Protein AF-A0A8S3JGS3-F1 (afdb_monomer_lite)

InterPro domains:
  IPR024084 Isopropylmalate dehydrogenase-like domain [PF00180] (40-132)

pLDDT: mean 80.13, std 22.15, range [30.81, 97.56]

Secondary structure (DSSP, 8-state):
----------------------------S----EETTEEEEEEE--STTHHHHHHHHHHHHHHTT-SEEEEEE---TTT--HHHHHHHHHHHHHHS-EEEPPPP-S-SSS-HHHHHHHHTT-----------TTS----

Organism: NCBI:txid392030

Radius of gyration: 23.72 Å; chains: 1; bounding box: 74×60×40 Å

Sequence (139 aa):
MQSILKTNTRHIFSSIVYVQRSLSTHLNTPWRTAYGGKYTVTLIHGDGVGPELMEHVKATIRCVRAPIDFEDIPLSSHVASDEMFERAVMAVKRNGVALKGNIASQNTTNSLNVLLRTRLNLFANVVRCKTNPVVPTRH

Structure (mmCIF, N/CA/C/O backbone):
data_AF-A0A8S3JGS3-F1
#
_entry.id   AF-A0A8S3JGS3-F1
#
loop_
_atom_site.group_PDB
_atom_site.id
_atom_site.type_symbol
_atom_site.label_atom_id
_atom_site.label_alt_id
_atom_site.label_comp_id
_atom_site.label_asym_id
_atom_site.label_entity_id
_atom_site.label_seq_id
_atom_site.pdbx_PDB_ins_code
_atom_site.Cartn_x
_atom_site.Cartn_y
_atom_site.Cartn_z
_atom_site.occupancy
_atom_site.B_iso_or_equiv
_atom_site.auth_seq_id
_atom_site.auth_comp_id
_atom_site.auth_asym_id
_atom_site.auth_atom_id
_atom_site.pdbx_PDB_model_num
ATOM 1 N N . MET A 1 1 ? -54.551 -45.797 14.684 1.00 39.59 1 MET A N 1
ATOM 2 C CA . MET A 1 1 ? -53.122 -45.712 15.056 1.00 39.59 1 MET A CA 1
ATOM 3 C C . MET A 1 1 ? -52.773 -44.240 15.192 1.00 39.59 1 MET A C 1
ATOM 5 O O . MET A 1 1 ? -53.033 -43.520 14.245 1.00 39.59 1 MET A O 1
ATOM 9 N N . GLN A 1 2 ? -52.357 -43.843 16.405 1.00 32.97 2 GLN A N 1
ATOM 10 C CA . GLN A 1 2 ? -51.493 -42.712 16.817 1.00 32.97 2 GLN A CA 1
ATOM 11 C C . GLN A 1 2 ? -51.345 -41.525 15.835 1.00 32.97 2 GLN A C 1
ATOM 13 O O . GLN A 1 2 ? -51.037 -41.724 14.675 1.00 32.97 2 GLN A O 1
ATOM 18 N N . SER A 1 3 ? -51.425 -40.249 16.197 1.00 32.91 3 SER A N 1
ATOM 19 C CA . SER A 1 3 ? -51.479 -39.558 17.483 1.00 32.91 3 SER A CA 1
ATOM 20 C C . SER A 1 3 ? -51.670 -38.066 17.187 1.00 32.91 3 SER A C 1
ATOM 22 O O . SER A 1 3 ? -51.166 -37.533 16.203 1.00 32.91 3 SER A O 1
ATOM 24 N N . ILE A 1 4 ? -52.394 -37.413 18.081 1.00 39.22 4 ILE A N 1
ATOM 25 C CA . ILE A 1 4 ? -52.677 -35.982 18.169 1.00 39.22 4 ILE A CA 1
ATOM 26 C C . ILE A 1 4 ? -51.351 -35.206 18.369 1.00 39.22 4 ILE A C 1
ATOM 28 O O . ILE A 1 4 ? -50.473 -35.715 19.062 1.00 39.22 4 ILE A O 1
ATOM 32 N N . LEU A 1 5 ? -51.236 -33.965 17.859 1.00 34.66 5 LEU A N 1
ATOM 33 C CA . LEU A 1 5 ? -50.969 -32.735 18.648 1.00 34.66 5 LEU A CA 1
ATOM 34 C C . LEU A 1 5 ? -50.223 -31.611 17.891 1.00 34.66 5 LEU A C 1
ATOM 36 O O . LEU A 1 5 ? -49.051 -31.717 17.557 1.00 34.66 5 LEU A O 1
ATOM 40 N N . LYS A 1 6 ? -50.918 -30.463 17.873 1.00 34.81 6 LYS A N 1
ATOM 41 C CA . LYS A 1 6 ? -50.443 -29.109 18.219 1.00 34.81 6 LYS A CA 1
ATOM 42 C C . LYS A 1 6 ? -49.622 -28.328 17.184 1.00 34.81 6 LYS A C 1
ATOM 44 O O . LYS A 1 6 ? -48.408 -28.442 17.071 1.00 34.81 6 LYS A O 1
ATOM 49 N N . THR A 1 7 ? -50.337 -27.378 16.578 1.00 41.97 7 THR A N 1
ATOM 50 C CA . THR A 1 7 ? -49.905 -26.000 16.291 1.00 41.97 7 THR A CA 1
ATOM 51 C C . THR A 1 7 ? -48.734 -25.526 17.158 1.00 41.97 7 THR A C 1
ATOM 53 O O . THR A 1 7 ? -48.848 -25.478 18.386 1.00 41.97 7 THR A O 1
ATOM 56 N N . ASN A 1 8 ? -47.640 -25.095 16.526 1.00 33.56 8 ASN A N 1
ATOM 57 C CA . ASN A 1 8 ? -46.613 -24.296 17.187 1.00 33.56 8 ASN A CA 1
ATOM 58 C C . ASN A 1 8 ? -46.031 -23.269 16.212 1.00 33.56 8 ASN A C 1
ATOM 60 O O . ASN A 1 8 ? -45.041 -23.505 15.522 1.00 33.56 8 ASN A O 1
ATOM 64 N N . THR A 1 9 ? -46.694 -22.119 16.165 1.00 43.09 9 THR A N 1
ATOM 65 C CA . THR A 1 9 ? -46.170 -20.864 15.640 1.00 43.09 9 THR A CA 1
ATOM 66 C C . THR A 1 9 ? -44.935 -20.491 16.455 1.00 43.09 9 THR A C 1
ATOM 68 O O . THR A 1 9 ? -45.046 -19.971 17.563 1.00 43.09 9 THR A O 1
ATOM 71 N N . ARG A 1 10 ? -43.739 -20.765 15.930 1.00 37.97 10 ARG A N 1
ATOM 72 C CA . ARG A 1 10 ? -42.497 -20.229 16.491 1.00 37.97 10 ARG A CA 1
ATOM 73 C C . ARG A 1 10 ? -41.981 -19.137 15.577 1.00 37.97 10 ARG A C 1
ATOM 75 O O . ARG A 1 10 ? -41.273 -19.389 14.609 1.00 37.97 10 ARG A O 1
ATOM 82 N N . HIS A 1 11 ? -42.357 -17.914 15.934 1.00 30.81 11 HIS A N 1
ATOM 83 C CA . HIS A 1 11 ? -41.556 -16.733 15.667 1.00 30.81 11 HIS A CA 1
ATOM 84 C C . HIS A 1 11 ? -40.118 -17.015 16.106 1.00 30.81 11 HIS A C 1
ATOM 86 O O . HIS A 1 11 ? -39.832 -17.081 17.299 1.00 30.81 11 HIS A O 1
ATOM 92 N N . ILE A 1 12 ? -39.212 -17.175 15.147 1.00 38.47 12 ILE A N 1
ATOM 93 C CA . ILE A 1 12 ? -37.781 -17.086 15.414 1.00 38.47 12 ILE A CA 1
ATOM 94 C C . ILE A 1 12 ? -37.391 -15.666 15.026 1.00 38.47 12 ILE A C 1
ATOM 96 O O . ILE A 1 12 ? -36.898 -15.399 13.935 1.00 38.47 12 ILE A O 1
ATOM 100 N N . PHE A 1 13 ? -37.677 -14.733 15.937 1.00 38.69 13 PHE A N 1
ATOM 101 C CA . PHE A 1 13 ? -36.913 -13.498 16.023 1.00 38.69 13 PHE A CA 1
ATOM 102 C C . PHE A 1 13 ? -35.473 -13.917 16.327 1.00 38.69 13 PHE A C 1
ATOM 104 O O . PHE A 1 13 ? -35.125 -14.170 17.479 1.00 38.69 13 PHE A O 1
ATOM 111 N N . SER A 1 14 ? -34.638 -14.064 15.297 1.00 35.59 14 SER A N 1
ATOM 112 C CA . SER A 1 14 ? -33.201 -14.126 15.517 1.00 35.59 14 SER A CA 1
ATOM 113 C C . SER A 1 14 ? -32.781 -12.733 15.953 1.00 35.59 14 SER A C 1
ATOM 115 O O . SER A 1 14 ? -32.721 -11.806 15.143 1.00 35.59 14 SER A O 1
ATOM 117 N N . SER A 1 15 ? -32.571 -12.585 17.254 1.00 36.72 15 SER A N 1
ATOM 118 C CA . SER A 1 15 ? -31.973 -11.424 17.883 1.00 36.72 15 SER A CA 1
ATOM 119 C C . SER A 1 15 ? -30.802 -10.946 17.028 1.00 36.72 15 SER A C 1
ATOM 121 O O . SER A 1 15 ? -29.778 -11.625 16.934 1.00 36.72 15 SER A O 1
ATOM 123 N N . ILE A 1 16 ? -30.951 -9.784 16.390 1.00 42.12 16 ILE A N 1
ATOM 124 C CA . ILE A 1 16 ? -29.802 -9.010 15.933 1.00 42.12 16 ILE A CA 1
ATOM 125 C C . ILE A 1 16 ? -29.095 -8.619 17.222 1.00 42.12 16 ILE A C 1
ATOM 127 O O . ILE A 1 16 ? -29.444 -7.644 17.886 1.00 42.12 16 ILE A O 1
ATOM 131 N N . VAL A 1 17 ? -28.144 -9.452 17.633 1.00 35.59 17 VAL A N 1
ATOM 132 C CA . VAL A 1 17 ? -27.178 -9.079 18.648 1.00 35.59 17 VAL A CA 1
ATOM 133 C C . VAL A 1 17 ? -26.334 -8.006 17.981 1.00 35.59 17 VAL A C 1
ATOM 135 O O . VAL A 1 17 ? -25.375 -8.296 17.267 1.00 35.59 17 VAL A O 1
ATOM 138 N N . TYR A 1 18 ? -26.723 -6.747 18.179 1.00 34.53 18 TYR A N 1
ATOM 139 C CA . TYR A 1 18 ? -25.785 -5.645 18.094 1.00 34.53 18 TYR A CA 1
ATOM 140 C C . TYR A 1 18 ? -24.693 -5.970 19.106 1.00 34.53 18 TYR A C 1
ATOM 142 O O . TYR A 1 18 ? -24.837 -5.730 20.304 1.00 34.53 18 TYR A O 1
ATOM 150 N N . VAL A 1 19 ? -23.606 -6.583 18.638 1.00 39.50 19 VAL A N 1
ATOM 151 C CA . VAL A 1 19 ? -22.366 -6.646 19.399 1.00 39.50 19 VAL A CA 1
ATOM 152 C C . VAL A 1 19 ? -21.864 -5.211 19.442 1.00 39.50 19 VAL A C 1
ATOM 154 O O . VAL A 1 19 ? -21.062 -4.775 18.618 1.00 39.50 19 VAL A O 1
ATOM 157 N N . GLN A 1 20 ? -22.388 -4.448 20.396 1.00 41.47 20 GLN A N 1
ATOM 158 C CA . GLN A 1 20 ? -21.826 -3.180 20.799 1.00 41.47 20 GLN A CA 1
ATOM 159 C C . GLN A 1 20 ? -20.512 -3.524 21.497 1.00 41.47 20 GLN A C 1
ATOM 161 O O . GLN A 1 20 ? -20.432 -3.639 22.718 1.00 41.47 20 GLN A O 1
ATOM 166 N N . ARG A 1 21 ? -19.460 -3.750 20.703 1.00 37.00 21 ARG A N 1
ATOM 167 C CA . ARG A 1 21 ? -18.085 -3.701 21.192 1.00 37.00 21 ARG A CA 1
ATOM 168 C C . ARG A 1 21 ? -17.805 -2.247 21.553 1.00 37.00 21 ARG A C 1
ATOM 170 O O . ARG A 1 21 ? -17.181 -1.504 20.807 1.00 37.00 21 ARG A O 1
ATOM 177 N N . SER A 1 22 ? -18.290 -1.860 22.726 1.00 47.28 22 SER A N 1
ATOM 178 C CA . SER A 1 22 ? -17.628 -0.879 23.567 1.00 47.28 22 SER A CA 1
ATOM 179 C C . SER A 1 22 ? -16.240 -1.442 23.881 1.00 47.28 22 SER A C 1
ATOM 181 O O . SER A 1 22 ? -16.035 -2.155 24.858 1.00 47.28 22 SER A O 1
ATOM 183 N N . LEU A 1 23 ? -15.296 -1.210 22.974 1.00 43.06 23 LEU A N 1
ATOM 184 C CA . LEU A 1 23 ? -13.873 -1.337 23.245 1.00 43.06 23 LEU A CA 1
ATOM 185 C C . LEU A 1 23 ? -13.345 0.082 23.440 1.00 43.06 23 LEU A C 1
ATOM 187 O O . LEU A 1 23 ? -12.575 0.596 22.635 1.00 43.06 23 LEU A O 1
ATOM 191 N N . SER A 1 24 ? -13.742 0.706 24.552 1.00 50.75 24 SER A N 1
ATOM 192 C CA . SER A 1 24 ? -12.852 1.652 25.228 1.00 50.75 24 SER A CA 1
ATOM 193 C C . SER A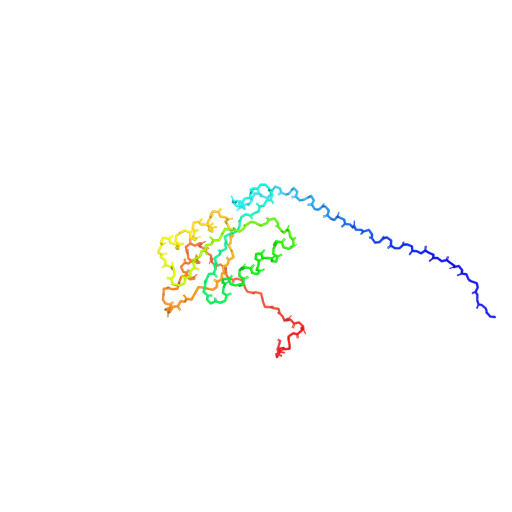 1 24 ? -11.694 0.845 25.807 1.00 50.75 24 SER A C 1
ATOM 195 O O . SER A 1 24 ? -11.619 0.569 27.000 1.00 50.75 24 SER A O 1
ATOM 197 N N . THR A 1 25 ? -10.801 0.395 24.933 1.00 44.94 25 THR A N 1
ATOM 198 C CA . THR A 1 25 ? -9.474 -0.045 25.333 1.00 44.94 25 THR A CA 1
ATOM 199 C C . THR A 1 25 ? -8.556 1.128 25.097 1.00 44.94 25 THR A C 1
ATOM 201 O O . THR A 1 25 ? -8.218 1.454 23.960 1.00 44.94 25 THR A O 1
ATOM 204 N N . HIS A 1 26 ? -8.174 1.760 26.196 1.00 50.12 26 HIS A N 1
ATOM 205 C CA . HIS A 1 26 ? -7.052 2.673 26.290 1.00 50.12 26 HIS A CA 1
ATOM 206 C C . HIS A 1 26 ? -5.764 1.897 25.939 1.00 50.12 26 HIS A C 1
ATOM 208 O O . HIS A 1 26 ? -4.995 1.503 26.812 1.00 50.12 26 HIS A O 1
ATOM 214 N N . LEU A 1 27 ? -5.566 1.578 24.656 1.00 45.62 27 LEU A N 1
ATOM 215 C CA . LEU A 1 27 ? -4.346 0.956 24.162 1.00 45.62 27 LEU A CA 1
ATOM 216 C C . LEU A 1 27 ? -3.352 2.075 23.906 1.00 45.62 27 LEU A C 1
ATOM 218 O O . LEU A 1 27 ? -3.432 2.791 22.912 1.00 45.62 27 LEU A O 1
ATOM 222 N N . ASN A 1 28 ? -2.408 2.202 24.827 1.00 51.94 28 ASN A N 1
ATOM 223 C CA . ASN A 1 28 ? -1.207 3.006 24.691 1.00 51.94 28 ASN A CA 1
ATOM 224 C C . ASN A 1 28 ? -0.315 2.431 23.565 1.00 51.94 28 ASN A C 1
ATOM 226 O O . ASN A 1 28 ? 0.708 1.804 23.819 1.00 51.94 28 ASN A O 1
ATOM 230 N N . THR A 1 29 ? -0.756 2.572 22.311 1.00 51.84 29 THR A N 1
ATOM 231 C CA . THR A 1 29 ? -0.012 2.246 21.085 1.00 51.84 29 THR A CA 1
ATOM 232 C C . THR A 1 29 ? -0.323 3.309 20.031 1.00 51.84 29 THR A C 1
ATOM 234 O O . THR A 1 29 ? -1.487 3.686 19.876 1.00 51.84 29 THR A O 1
ATOM 237 N N . PRO A 1 30 ? 0.694 3.841 19.330 1.00 55.28 30 PRO A N 1
ATOM 238 C CA . PRO A 1 30 ? 0.566 5.071 18.570 1.00 55.28 30 PRO A CA 1
ATOM 239 C C . PRO A 1 30 ? -0.055 4.770 17.206 1.00 55.28 30 PRO A C 1
ATOM 241 O O . PRO A 1 30 ? 0.637 4.685 16.193 1.00 55.28 30 PRO A O 1
ATOM 244 N N . TRP A 1 31 ? -1.375 4.630 17.163 1.00 56.16 31 TRP A N 1
ATOM 245 C CA . TRP A 1 31 ? -2.125 4.912 15.942 1.00 56.16 31 TRP A CA 1
ATOM 246 C C . TRP A 1 31 ? -2.100 6.435 15.781 1.00 56.16 31 TRP A C 1
ATOM 248 O O . TRP A 1 31 ? -2.921 7.150 16.348 1.00 56.16 31 TRP A O 1
ATOM 258 N N . ARG A 1 32 ? -1.031 6.930 15.147 1.00 64.25 32 ARG A N 1
ATOM 259 C CA . ARG A 1 32 ? -0.545 8.315 15.286 1.00 64.25 32 ARG A CA 1
ATOM 260 C C . ARG A 1 32 ? -1.510 9.383 14.756 1.00 64.25 32 ARG A C 1
ATOM 262 O O . ARG A 1 32 ? -1.414 10.526 15.189 1.00 64.25 32 ARG A O 1
ATOM 269 N N . THR A 1 33 ? -2.437 9.028 13.870 1.00 75.88 33 THR A N 1
ATOM 270 C CA . THR A 1 33 ? -3.441 9.942 13.303 1.00 75.88 33 THR A CA 1
ATOM 271 C C . THR A 1 33 ? -4.823 9.296 13.313 1.00 75.88 33 THR A C 1
ATOM 273 O O . THR A 1 33 ? -5.304 8.752 12.319 1.00 75.88 33 THR A O 1
ATOM 276 N N . ALA A 1 34 ? -5.471 9.351 14.474 1.00 81.25 34 ALA A N 1
ATOM 277 C CA . ALA A 1 34 ? -6.889 9.058 14.606 1.00 81.25 34 ALA A CA 1
ATOM 278 C C . ALA A 1 34 ? -7.627 10.327 15.043 1.00 81.25 34 ALA A C 1
ATOM 280 O O . ALA A 1 34 ? -7.335 10.882 16.102 1.00 81.25 34 ALA A O 1
ATOM 281 N N . TYR A 1 35 ? -8.581 10.784 14.237 1.00 80.06 35 TYR A N 1
ATOM 282 C CA . TYR A 1 35 ? -9.395 11.965 14.529 1.00 80.06 35 TYR A CA 1
ATOM 283 C C . TYR A 1 35 ? -10.868 11.630 14.326 1.00 80.06 35 TYR A C 1
ATOM 285 O O . TYR A 1 35 ? -11.234 10.953 13.369 1.00 80.06 35 TYR A O 1
ATOM 293 N N . GLY A 1 36 ? -11.730 12.073 15.246 1.00 84.06 36 GLY A N 1
ATOM 294 C CA . GLY A 1 36 ? -13.177 11.851 15.132 1.00 84.06 36 GLY A CA 1
ATOM 295 C C . GLY A 1 36 ? -13.581 10.373 15.039 1.00 84.06 36 GLY A C 1
ATOM 296 O O . GLY A 1 36 ? -14.568 10.049 14.387 1.00 84.06 36 GLY A O 1
ATOM 297 N N . GLY A 1 37 ? -12.795 9.469 15.638 1.00 85.25 37 GLY A N 1
ATOM 298 C CA . GLY A 1 37 ? -13.028 8.022 15.576 1.00 85.25 37 GLY A CA 1
ATOM 299 C C . GLY A 1 37 ? -12.627 7.359 14.255 1.00 85.25 37 GLY A C 1
ATOM 300 O O . GLY A 1 37 ? -12.894 6.173 14.088 1.00 85.25 37 GLY A O 1
ATOM 301 N N . LYS A 1 38 ? -11.986 8.088 13.335 1.00 89.69 38 LYS A N 1
ATOM 302 C CA . LYS A 1 38 ? -11.453 7.561 12.077 1.00 89.69 38 LYS A CA 1
ATOM 303 C C . LYS A 1 38 ? -9.934 7.524 12.077 1.00 89.69 38 LYS A C 1
ATOM 305 O O . LYS A 1 38 ? -9.295 8.422 12.618 1.00 89.69 38 LYS A O 1
ATOM 310 N N . TYR A 1 39 ? -9.370 6.517 11.423 1.00 93.12 39 TYR A N 1
ATOM 311 C CA . TYR A 1 39 ? -7.932 6.339 11.253 1.00 93.12 39 TYR A CA 1
ATOM 312 C C . TYR A 1 39 ? -7.489 6.822 9.875 1.00 93.12 39 TYR A C 1
ATOM 314 O O . TYR A 1 39 ? -8.098 6.455 8.870 1.00 93.12 39 TYR A O 1
ATOM 322 N N . THR A 1 40 ? -6.409 7.598 9.813 1.00 94.62 40 THR A N 1
ATOM 323 C CA . THR A 1 40 ? -5.787 7.960 8.537 1.00 94.62 40 THR A CA 1
ATOM 324 C C . THR A 1 40 ? -4.774 6.895 8.120 1.00 94.62 40 THR A C 1
ATOM 326 O O . THR A 1 40 ? -3.895 6.527 8.897 1.00 94.62 40 THR A O 1
ATOM 329 N N . VAL A 1 41 ? -4.877 6.402 6.886 1.00 95.88 41 VAL A N 1
ATOM 330 C CA . VAL A 1 41 ? -3.970 5.397 6.310 1.00 95.88 41 VAL A CA 1
ATOM 331 C C . VAL A 1 41 ? -3.327 5.963 5.049 1.00 95.88 41 VAL A C 1
ATOM 333 O O . VAL A 1 41 ? -4.024 6.445 4.160 1.00 95.88 41 VAL A O 1
ATOM 336 N N . THR A 1 42 ? -2.001 5.876 4.931 1.00 96.81 42 THR A N 1
ATOM 337 C CA . THR A 1 42 ? -1.312 6.293 3.699 1.00 96.81 42 THR A CA 1
ATOM 338 C C . THR A 1 42 ? -1.574 5.287 2.576 1.00 96.81 42 THR A C 1
ATOM 340 O O . THR A 1 42 ? -1.368 4.089 2.766 1.00 96.81 42 THR A O 1
ATOM 343 N N . LEU A 1 43 ? -1.987 5.761 1.401 1.00 97.31 43 LEU A N 1
ATOM 344 C CA . LEU A 1 43 ? -2.278 4.945 0.224 1.00 97.31 43 LEU A CA 1
ATOM 345 C C . LEU A 1 43 ? -1.291 5.269 -0.905 1.00 97.31 43 LEU A C 1
ATOM 347 O O . LEU A 1 43 ? -1.390 6.302 -1.561 1.00 97.31 43 LEU A O 1
ATOM 351 N N . ILE A 1 44 ? -0.319 4.388 -1.128 1.00 96.38 44 ILE A N 1
ATOM 352 C CA . ILE A 1 44 ? 0.684 4.522 -2.192 1.00 96.38 44 ILE A CA 1
ATOM 353 C C . ILE A 1 44 ? 0.197 3.759 -3.429 1.00 96.38 44 ILE A C 1
ATOM 355 O O . ILE A 1 44 ? 0.019 2.545 -3.363 1.00 96.38 44 ILE A O 1
ATOM 359 N N . HIS A 1 45 ? 0.014 4.444 -4.558 1.00 94.12 45 HIS A N 1
ATOM 360 C CA . HIS A 1 45 ? -0.610 3.853 -5.752 1.00 94.12 45 HIS A CA 1
ATOM 361 C C . HIS A 1 45 ? 0.277 2.817 -6.453 1.00 94.12 45 HIS A C 1
ATOM 363 O O . HIS A 1 45 ? -0.189 1.722 -6.766 1.00 94.12 45 HIS A O 1
ATOM 369 N N . GLY A 1 46 ? 1.561 3.128 -6.644 1.00 92.81 46 GLY A N 1
ATOM 370 C CA . GLY A 1 46 ? 2.477 2.283 -7.403 1.00 92.81 46 GLY A CA 1
ATOM 371 C C . GLY A 1 46 ? 2.263 2.367 -8.918 1.00 92.81 46 GLY A C 1
ATOM 372 O O . GLY A 1 46 ? 1.748 3.352 -9.440 1.00 92.81 46 GLY A O 1
ATOM 373 N N . ASP A 1 47 ? 2.697 1.320 -9.610 1.00 92.88 47 ASP A N 1
ATOM 374 C CA . ASP A 1 47 ? 2.724 1.157 -11.062 1.00 92.88 47 ASP A CA 1
ATOM 375 C C . ASP A 1 47 ? 1.828 -0.009 -11.519 1.00 92.88 47 ASP A C 1
ATOM 377 O O . ASP A 1 47 ? 1.358 -0.829 -10.720 1.00 92.88 47 ASP A O 1
ATOM 381 N N . GLY A 1 48 ? 1.641 -0.122 -12.837 1.00 92.25 48 GLY A N 1
ATOM 382 C CA . GLY A 1 48 ? 0.819 -1.165 -13.451 1.00 92.25 48 GLY A CA 1
ATOM 383 C C . GLY A 1 48 ? -0.643 -1.024 -13.037 1.00 92.25 48 GLY A C 1
ATOM 384 O O . GLY A 1 48 ? -1.163 0.080 -13.042 1.00 92.25 48 GLY A O 1
ATOM 385 N N . VAL A 1 49 ? -1.269 -2.131 -12.622 1.00 94.69 49 VAL A N 1
ATOM 386 C CA . VAL A 1 49 ? -2.666 -2.179 -12.132 1.00 94.69 49 VAL A CA 1
ATOM 387 C C . VAL A 1 49 ? -2.858 -1.611 -10.713 1.00 94.69 49 VAL A C 1
ATOM 389 O O . VAL A 1 49 ? -3.915 -1.771 -10.097 1.00 94.69 49 VAL A O 1
ATOM 392 N N . GLY A 1 50 ? -1.796 -1.051 -10.123 1.00 93.38 50 GLY A N 1
ATOM 393 C CA . GLY A 1 50 ? -1.788 -0.533 -8.756 1.00 93.38 50 GLY A CA 1
ATOM 394 C C . GLY A 1 50 ? -2.865 0.529 -8.510 1.00 93.38 50 GLY A C 1
ATOM 395 O O . GLY A 1 50 ? -3.693 0.320 -7.618 1.00 93.38 50 GLY A O 1
ATOM 396 N N . PRO A 1 51 ? -2.903 1.632 -9.283 1.00 94.69 51 PRO A N 1
ATOM 397 C CA . PRO A 1 51 ? -3.887 2.698 -9.104 1.00 94.69 51 PRO A CA 1
ATOM 398 C C . PRO A 1 51 ? -5.345 2.216 -9.153 1.00 94.69 51 PRO A C 1
ATOM 400 O O . PRO A 1 51 ? -6.151 2.602 -8.305 1.00 94.69 51 PRO A O 1
ATOM 403 N N . GLU A 1 52 ? -5.680 1.326 -10.086 1.00 96.25 52 GLU A N 1
ATOM 404 C CA . GLU A 1 52 ? -7.029 0.786 -10.273 1.00 96.25 52 GLU A CA 1
ATOM 405 C C . GLU A 1 52 ? -7.458 -0.073 -9.077 1.00 96.25 52 GLU A C 1
ATOM 407 O O . GLU A 1 52 ? -8.564 0.082 -8.550 1.00 96.25 52 GLU A O 1
ATOM 412 N N . LEU A 1 53 ? -6.560 -0.940 -8.593 1.00 96.44 53 LEU A N 1
ATOM 413 C CA . LEU A 1 53 ? -6.812 -1.760 -7.408 1.00 96.44 53 LEU A CA 1
ATOM 414 C C . LEU A 1 53 ? -6.975 -0.904 -6.148 1.00 96.44 53 LEU A C 1
ATOM 416 O O . LEU A 1 53 ? -7.846 -1.190 -5.325 1.00 96.44 53 LEU A O 1
ATOM 420 N N . MET A 1 54 ? -6.173 0.151 -5.992 1.00 96.00 54 MET A N 1
ATOM 421 C CA . MET A 1 54 ? -6.280 1.059 -4.846 1.00 96.00 54 MET A CA 1
ATOM 422 C C . MET A 1 54 ? -7.616 1.812 -4.839 1.00 96.00 54 MET A C 1
ATOM 424 O O . MET A 1 54 ? -8.222 1.971 -3.777 1.00 96.00 54 MET A O 1
ATOM 428 N N . GLU A 1 55 ? -8.133 2.199 -6.007 1.00 96.31 55 GLU A N 1
ATOM 429 C CA . GLU A 1 55 ? -9.466 2.797 -6.114 1.00 96.31 55 GLU A CA 1
ATOM 430 C C . GLU A 1 55 ? -10.571 1.803 -5.721 1.00 96.31 55 GLU A C 1
ATOM 432 O O . GLU A 1 55 ? -11.490 2.143 -4.975 1.00 96.31 55 GLU A O 1
ATOM 437 N N . HIS A 1 56 ? -10.453 0.537 -6.129 1.00 97.38 56 HIS A N 1
ATOM 438 C CA . HIS A 1 56 ? -11.400 -0.508 -5.722 1.00 97.38 56 HIS A CA 1
ATOM 439 C C . HIS A 1 56 ? -11.353 -0.793 -4.216 1.00 97.38 56 HIS A C 1
ATOM 441 O O . HIS A 1 56 ? -12.397 -1.022 -3.593 1.00 97.38 56 HIS A O 1
ATOM 447 N N . VAL A 1 57 ? -10.168 -0.733 -3.601 1.00 96.94 57 VAL A N 1
ATOM 448 C CA . VAL A 1 57 ? -10.031 -0.827 -2.142 1.00 96.94 57 VAL A CA 1
ATOM 449 C C . VAL A 1 57 ? -10.741 0.345 -1.467 1.00 96.94 57 VAL A C 1
ATOM 451 O O . VAL A 1 57 ? -11.542 0.113 -0.560 1.00 96.94 57 VAL A O 1
ATOM 454 N N . LYS A 1 58 ? -10.535 1.584 -1.935 1.00 96.25 58 LYS A N 1
ATOM 455 C CA . LYS A 1 58 ? -11.250 2.766 -1.421 1.00 96.25 58 LYS A CA 1
ATOM 456 C C . LYS A 1 58 ? -12.766 2.592 -1.528 1.00 96.25 58 LYS A C 1
ATOM 458 O O . LYS A 1 58 ? -13.475 2.798 -0.541 1.00 96.25 58 LYS A O 1
ATOM 463 N N . ALA A 1 59 ? -13.267 2.152 -2.681 1.00 97.12 59 ALA A N 1
ATOM 464 C CA . ALA A 1 59 ? -14.692 1.904 -2.896 1.00 97.12 59 ALA A CA 1
ATOM 465 C C . ALA A 1 59 ? -15.252 0.830 -1.945 1.00 97.12 59 ALA A C 1
ATOM 467 O O . ALA A 1 59 ? -16.296 1.033 -1.321 1.00 97.12 59 ALA A O 1
ATOM 468 N N . THR A 1 60 ? -14.531 -0.279 -1.768 1.00 97.56 60 THR A N 1
ATOM 469 C CA . THR A 1 60 ? -14.937 -1.382 -0.882 1.00 97.56 60 THR A CA 1
ATOM 470 C C . THR A 1 60 ? -14.979 -0.935 0.577 1.00 97.56 60 THR A C 1
ATOM 472 O O . THR A 1 60 ? -15.969 -1.169 1.267 1.00 97.56 60 THR A O 1
ATOM 475 N N . ILE A 1 61 ? -13.941 -0.231 1.037 1.00 96.38 61 ILE A N 1
ATOM 476 C CA . ILE A 1 61 ? -13.837 0.286 2.407 1.00 96.38 61 ILE A CA 1
ATOM 477 C C . ILE A 1 61 ? -14.946 1.302 2.712 1.00 96.38 61 ILE A C 1
ATOM 479 O O . ILE A 1 61 ? -15.553 1.257 3.786 1.00 96.38 61 ILE A O 1
ATOM 483 N N . ARG A 1 62 ? -15.281 2.161 1.742 1.00 94.81 62 ARG A N 1
ATOM 484 C CA . ARG A 1 62 ? -16.431 3.073 1.833 1.00 94.81 62 ARG A CA 1
ATOM 485 C C . ARG A 1 62 ? -17.757 2.318 1.916 1.00 94.81 62 ARG A C 1
ATOM 487 O O . ARG A 1 62 ? -18.610 2.694 2.719 1.00 94.81 62 ARG A O 1
ATOM 494 N N . CYS A 1 63 ? -17.927 1.257 1.127 1.00 97.25 63 CYS A N 1
ATOM 495 C CA . CYS A 1 63 ? -19.138 0.435 1.126 1.00 97.25 63 CYS A CA 1
ATOM 496 C C . CYS A 1 63 ? -19.383 -0.226 2.493 1.00 97.25 63 CYS A C 1
ATOM 498 O O . CYS A 1 63 ? -20.492 -0.160 3.019 1.00 97.25 63 CYS A O 1
ATOM 500 N N . VAL A 1 64 ? -18.334 -0.771 3.120 1.00 96.81 64 VAL A N 1
ATOM 501 C CA . VAL A 1 64 ? -18.426 -1.386 4.459 1.00 96.81 64 VAL A CA 1
ATOM 502 C C . VAL A 1 64 ? -18.451 -0.370 5.607 1.00 96.81 64 VAL A C 1
ATOM 504 O O . VAL A 1 64 ? -18.564 -0.768 6.764 1.00 96.81 64 VAL A O 1
ATOM 507 N N . ARG A 1 65 ? -18.359 0.936 5.307 1.00 94.00 65 ARG A N 1
ATOM 508 C CA . ARG A 1 65 ? -18.342 2.039 6.284 1.00 94.00 65 ARG A CA 1
ATOM 509 C C . ARG A 1 65 ? -17.264 1.871 7.360 1.00 94.00 65 ARG A C 1
ATOM 511 O O . ARG A 1 65 ? -17.494 2.199 8.525 1.00 94.00 65 ARG A O 1
ATOM 518 N N . ALA A 1 66 ? -16.090 1.356 6.987 1.00 94.06 66 ALA A N 1
ATOM 519 C CA . ALA A 1 66 ? -14.991 1.271 7.941 1.00 94.06 66 ALA A CA 1
ATOM 520 C C . ALA A 1 66 ? -14.517 2.690 8.320 1.00 94.06 66 ALA A C 1
ATOM 522 O O . ALA A 1 66 ? -14.524 3.580 7.465 1.00 94.06 66 ALA A O 1
ATOM 523 N N . PRO A 1 67 ? -14.080 2.919 9.570 1.00 94.31 67 PRO A N 1
ATOM 524 C CA . PRO A 1 67 ? -13.616 4.222 10.040 1.00 94.31 67 PRO A CA 1
ATOM 525 C C . PRO A 1 67 ? -12.187 4.516 9.547 1.00 94.31 67 PRO A C 1
ATOM 527 O O . PRO A 1 67 ? -11.259 4.651 10.341 1.00 94.31 67 PRO A O 1
ATOM 530 N N . ILE A 1 68 ? -11.994 4.554 8.229 1.00 94.19 68 ILE A N 1
ATOM 531 C CA . ILE A 1 68 ? -10.696 4.732 7.575 1.00 94.19 68 ILE A CA 1
ATOM 532 C C . ILE A 1 68 ? -10.808 5.868 6.561 1.00 94.19 68 ILE A C 1
ATOM 534 O O . ILE A 1 68 ? -11.650 5.815 5.666 1.00 94.19 68 ILE A O 1
ATOM 538 N N . ASP A 1 69 ? -9.923 6.853 6.683 1.00 94.25 69 ASP A N 1
ATOM 539 C CA . ASP A 1 69 ? -9.695 7.874 5.665 1.00 94.25 69 ASP A CA 1
ATOM 540 C C . ASP A 1 69 ? -8.318 7.631 5.023 1.00 94.25 69 ASP A C 1
ATOM 542 O O . ASP A 1 69 ? -7.338 7.329 5.707 1.00 94.25 69 ASP A O 1
ATOM 546 N N . PHE A 1 70 ? -8.235 7.742 3.699 1.00 95.88 70 PHE A N 1
ATOM 547 C CA . PHE A 1 70 ? -6.998 7.494 2.962 1.00 95.88 70 PHE A CA 1
ATOM 548 C C . PHE A 1 70 ? -6.275 8.800 2.627 1.00 95.88 70 PHE A C 1
ATOM 550 O O . PHE A 1 70 ? -6.891 9.765 2.183 1.00 95.88 70 PHE A O 1
ATOM 557 N N . GLU A 1 71 ? -4.958 8.814 2.823 1.00 95.88 71 GLU A N 1
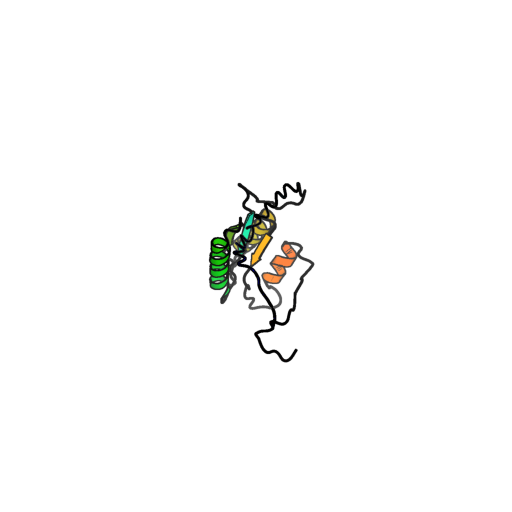ATOM 558 C CA . GLU A 1 71 ? -4.058 9.849 2.315 1.00 95.88 71 GLU A CA 1
ATOM 559 C C . GLU A 1 71 ? -3.369 9.328 1.052 1.00 95.88 71 GLU A C 1
ATOM 561 O O . GLU A 1 71 ? -2.434 8.527 1.125 1.00 95.88 71 GLU A O 1
ATOM 566 N N . ASP A 1 72 ? -3.844 9.778 -0.104 1.00 95.88 72 ASP A N 1
ATOM 567 C CA . ASP A 1 72 ? -3.328 9.380 -1.409 1.00 95.88 72 ASP A CA 1
ATOM 568 C C . ASP A 1 72 ? -1.917 9.942 -1.674 1.00 95.88 72 ASP A C 1
ATOM 570 O O . ASP A 1 72 ? -1.676 11.151 -1.634 1.00 95.88 72 ASP A O 1
ATOM 574 N N . ILE A 1 73 ? -0.983 9.048 -2.004 1.00 95.19 73 ILE A N 1
ATOM 575 C CA . ILE A 1 73 ? 0.376 9.365 -2.448 1.00 95.19 73 ILE A CA 1
ATOM 576 C C . ILE A 1 73 ? 0.577 8.773 -3.857 1.00 95.19 73 ILE A C 1
ATOM 578 O O . ILE A 1 73 ? 0.626 7.542 -4.006 1.00 95.19 73 ILE A O 1
ATOM 582 N N . PRO A 1 74 ? 0.696 9.608 -4.908 1.00 92.19 74 PRO A N 1
ATOM 583 C CA . PRO A 1 74 ? 0.867 9.164 -6.292 1.00 92.19 74 PRO A CA 1
ATOM 584 C C . PRO A 1 74 ? 2.336 8.817 -6.586 1.00 92.19 74 PRO A C 1
ATOM 586 O O . PRO A 1 74 ? 2.952 9.351 -7.504 1.00 92.19 74 PRO A O 1
ATOM 589 N N . LEU A 1 75 ? 2.926 7.945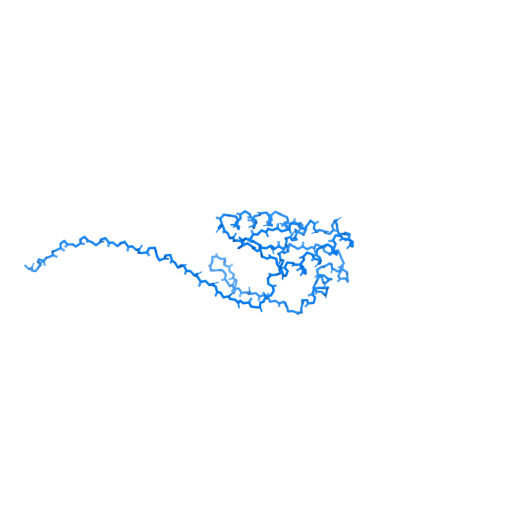 -5.767 1.00 90.69 75 LEU A N 1
ATOM 590 C CA . LEU A 1 75 ? 4.287 7.463 -5.979 1.00 90.69 75 LEU A CA 1
ATOM 591 C C . LEU A 1 75 ? 4.257 6.275 -6.947 1.00 90.69 75 LEU A C 1
ATOM 593 O O . LEU A 1 75 ? 3.663 5.238 -6.645 1.00 90.69 75 LEU A O 1
ATOM 597 N N . SER A 1 76 ? 4.929 6.442 -8.080 1.00 90.06 76 SER A N 1
ATOM 598 C CA . SER A 1 76 ? 5.120 5.451 -9.141 1.00 90.06 76 SER A CA 1
ATOM 599 C C . SER A 1 76 ? 6.546 5.568 -9.685 1.00 90.06 76 SER A C 1
ATOM 601 O O . SER A 1 76 ? 7.212 6.580 -9.462 1.00 90.06 76 SER A O 1
ATOM 603 N N . SER A 1 77 ? 7.035 4.560 -10.400 1.00 86.44 77 SER A N 1
ATOM 604 C CA . SER A 1 77 ? 8.382 4.548 -10.985 1.00 86.44 77 SER A CA 1
ATOM 605 C C . SER A 1 77 ? 8.649 5.724 -11.933 1.00 86.44 77 SER A C 1
ATOM 607 O O . SER A 1 77 ? 9.774 6.211 -12.004 1.00 86.44 77 SER A O 1
ATOM 609 N N . HIS A 1 78 ? 7.611 6.221 -12.612 1.00 80.56 78 HIS A N 1
ATOM 610 C CA . HIS A 1 78 ? 7.693 7.349 -13.544 1.00 80.56 78 HIS A CA 1
ATOM 611 C C . HIS A 1 78 ? 7.671 8.723 -12.859 1.00 80.56 78 HIS A C 1
ATOM 613 O O . HIS A 1 78 ? 8.138 9.700 -13.435 1.00 80.5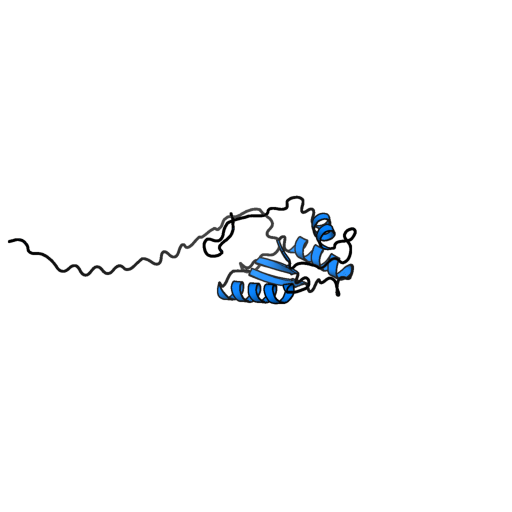6 78 HIS A O 1
ATOM 619 N N . VAL A 1 79 ? 7.110 8.804 -11.649 1.00 79.00 79 VAL A N 1
ATOM 620 C CA . VAL A 1 79 ? 6.886 10.057 -10.898 1.00 79.00 79 VAL A CA 1
ATOM 621 C C . VAL A 1 79 ? 7.773 10.118 -9.642 1.00 79.00 79 VAL A C 1
ATOM 623 O O . VAL A 1 79 ? 7.707 11.059 -8.853 1.00 79.00 79 VAL A O 1
ATOM 626 N N . ALA A 1 80 ? 8.622 9.111 -9.433 1.00 76.44 80 ALA A N 1
ATOM 627 C CA . ALA A 1 80 ? 9.497 9.014 -8.278 1.00 76.44 80 ALA A CA 1
ATOM 628 C C . ALA A 1 80 ? 10.630 10.048 -8.347 1.00 76.44 80 ALA A C 1
ATOM 630 O O . ALA A 1 80 ? 11.697 9.791 -8.901 1.00 76.44 80 ALA A O 1
ATOM 631 N N . SER A 1 81 ? 10.397 11.212 -7.743 1.00 86.75 81 SER A N 1
ATOM 632 C CA . SER A 1 81 ? 11.452 12.110 -7.280 1.00 86.75 81 SER A CA 1
ATOM 633 C C . SER A 1 81 ? 11.835 11.784 -5.834 1.00 86.75 81 SER A C 1
ATOM 635 O O . 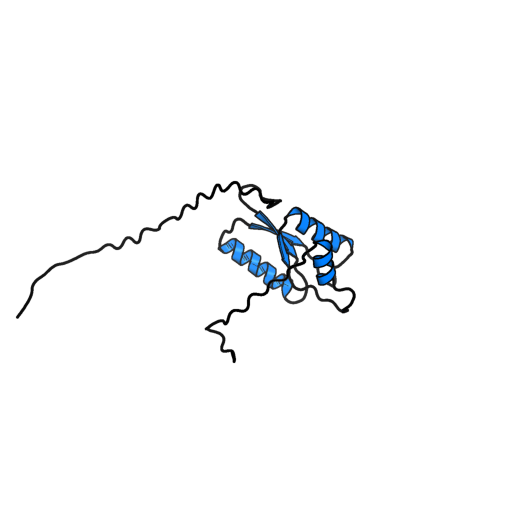SER A 1 81 ? 11.034 11.215 -5.083 1.00 86.75 81 SER A O 1
ATOM 637 N N . ASP A 1 82 ? 13.034 12.194 -5.415 1.00 87.44 82 ASP A N 1
ATOM 638 C CA . ASP A 1 82 ? 13.474 12.063 -4.019 1.00 87.44 82 ASP A CA 1
ATOM 639 C C . ASP A 1 82 ? 12.514 12.774 -3.053 1.00 87.44 82 ASP A C 1
ATOM 641 O O . ASP A 1 82 ? 12.202 12.256 -1.982 1.00 87.44 82 ASP A O 1
ATOM 645 N N . GLU A 1 83 ? 11.961 13.919 -3.459 1.00 90.88 83 GLU A N 1
ATOM 646 C CA . GLU A 1 83 ? 10.959 14.652 -2.681 1.00 90.88 83 GLU A CA 1
ATOM 647 C C . GLU A 1 83 ? 9.654 13.857 -2.527 1.00 90.88 83 GLU A C 1
ATOM 649 O O . GLU A 1 83 ? 9.112 13.755 -1.425 1.00 90.88 83 GLU A O 1
ATOM 654 N N . MET A 1 84 ? 9.155 13.246 -3.608 1.00 91.31 84 MET A N 1
ATOM 655 C CA . MET A 1 84 ? 7.941 12.426 -3.557 1.00 91.31 84 MET A CA 1
ATOM 656 C C . MET A 1 84 ? 8.151 11.180 -2.691 1.00 91.31 84 MET A C 1
ATOM 658 O O . MET A 1 84 ? 7.260 10.766 -1.943 1.00 91.31 84 MET A O 1
ATOM 662 N N . PHE A 1 85 ? 9.343 10.593 -2.766 1.00 92.25 85 PHE A N 1
ATOM 663 C CA . PHE A 1 85 ? 9.728 9.470 -1.931 1.00 92.25 85 PHE A CA 1
ATOM 664 C C . PHE A 1 85 ? 9.786 9.855 -0.446 1.00 92.25 85 PHE A C 1
ATOM 666 O O . PHE A 1 85 ? 9.185 9.173 0.388 1.00 92.25 85 PHE A O 1
ATOM 673 N N . GLU A 1 86 ? 10.441 10.964 -0.100 1.00 94.00 86 GLU A N 1
ATOM 674 C CA . GLU A 1 86 ? 10.493 11.452 1.282 1.00 94.00 86 GLU A CA 1
ATOM 675 C C . GLU A 1 86 ? 9.104 11.848 1.791 1.00 94.00 86 GLU A C 1
ATOM 677 O O . GLU A 1 86 ? 8.749 11.525 2.926 1.00 94.00 86 GLU A O 1
ATOM 682 N N . ARG A 1 87 ? 8.251 12.435 0.941 1.00 94.56 87 ARG A N 1
ATOM 683 C CA . ARG A 1 87 ? 6.837 12.672 1.263 1.00 94.56 87 ARG A CA 1
ATOM 684 C C . ARG A 1 87 ? 6.117 11.371 1.616 1.00 94.56 87 ARG A C 1
ATOM 686 O O . ARG A 1 87 ? 5.396 11.337 2.614 1.00 94.56 87 ARG A O 1
ATOM 693 N N . ALA A 1 88 ? 6.327 10.299 0.851 1.00 95.00 88 ALA A N 1
ATOM 694 C CA . ALA A 1 88 ? 5.751 8.992 1.155 1.00 95.00 88 ALA A CA 1
ATOM 695 C C . ALA A 1 88 ? 6.256 8.461 2.507 1.00 95.00 88 ALA A C 1
ATOM 697 O O . ALA A 1 88 ? 5.453 8.075 3.355 1.00 95.00 88 ALA A O 1
ATOM 698 N N . VAL A 1 89 ? 7.570 8.493 2.752 1.00 95.50 89 VAL A N 1
ATOM 699 C CA . VAL A 1 89 ? 8.172 8.044 4.020 1.00 95.50 89 VAL A CA 1
ATOM 700 C C . VAL A 1 89 ? 7.631 8.841 5.209 1.00 95.50 89 VAL A C 1
ATOM 702 O O . VAL A 1 89 ? 7.273 8.249 6.230 1.00 95.50 89 VAL A O 1
ATOM 705 N N . MET A 1 90 ? 7.534 10.166 5.088 1.00 94.94 90 MET A N 1
ATOM 706 C CA . MET A 1 90 ? 6.976 11.035 6.124 1.00 94.94 90 MET A CA 1
ATOM 707 C C . MET A 1 90 ? 5.499 10.740 6.382 1.00 94.94 90 MET A C 1
ATOM 709 O O . MET A 1 90 ? 5.109 10.632 7.544 1.00 94.94 90 MET A O 1
ATOM 713 N N . ALA A 1 91 ? 4.694 10.542 5.335 1.00 94.81 91 ALA A N 1
ATOM 714 C CA . ALA A 1 91 ? 3.286 10.175 5.466 1.00 94.81 91 ALA A CA 1
ATOM 715 C C .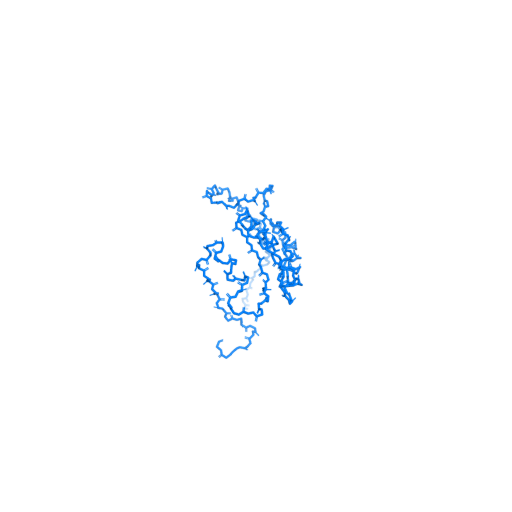 ALA A 1 91 ? 3.119 8.850 6.227 1.00 94.81 91 ALA A C 1
ATOM 717 O O . ALA A 1 91 ? 2.367 8.787 7.201 1.00 94.81 91 ALA A O 1
ATOM 718 N N . VAL A 1 92 ? 3.898 7.817 5.876 1.00 95.06 92 VAL A N 1
ATOM 719 C CA . VAL A 1 92 ? 3.850 6.527 6.585 1.00 95.06 92 VAL A CA 1
ATOM 720 C C . VAL A 1 92 ? 4.325 6.662 8.032 1.00 95.06 92 VAL A C 1
ATOM 722 O O . VAL A 1 92 ? 3.706 6.096 8.930 1.00 95.06 92 VAL A O 1
ATOM 725 N N . LYS A 1 93 ? 5.383 7.437 8.302 1.00 93.62 93 LYS A N 1
ATOM 726 C CA . LYS A 1 93 ? 5.838 7.696 9.680 1.00 93.62 93 LYS A CA 1
ATOM 727 C C . LYS A 1 93 ? 4.792 8.448 10.497 1.00 93.62 93 LYS A C 1
ATOM 729 O O . LYS A 1 93 ? 4.630 8.141 11.676 1.00 93.62 93 LYS A O 1
ATOM 734 N N . ARG A 1 94 ? 4.088 9.398 9.876 1.00 93.12 94 ARG A N 1
ATOM 735 C CA . ARG A 1 94 ? 3.028 10.201 10.491 1.00 93.12 94 ARG A CA 1
ATOM 736 C C . ARG A 1 94 ? 1.792 9.374 10.802 1.00 93.12 94 ARG A C 1
ATOM 738 O O . ARG A 1 94 ? 1.269 9.524 11.894 1.00 93.12 94 ARG A O 1
ATOM 745 N N . ASN A 1 95 ? 1.351 8.508 9.892 1.00 93.25 95 ASN A N 1
ATOM 746 C CA . ASN A 1 95 ? 0.134 7.713 10.078 1.00 93.25 95 ASN A CA 1
ATOM 747 C C . ASN A 1 95 ? 0.383 6.387 10.809 1.00 93.25 95 ASN A C 1
ATOM 749 O O . ASN A 1 95 ? -0.502 5.843 11.464 1.00 93.25 95 ASN A O 1
ATOM 753 N N . GLY A 1 96 ? 1.604 5.861 10.727 1.00 92.56 96 GLY A N 1
ATOM 754 C CA . GLY A 1 96 ? 2.012 4.583 11.314 1.00 92.56 96 GLY A CA 1
ATOM 755 C C . GLY A 1 96 ? 1.599 3.352 10.502 1.00 92.56 96 GLY A C 1
ATOM 756 O O . GLY A 1 96 ? 2.088 2.261 10.778 1.00 92.56 96 GLY A O 1
ATOM 757 N N . VAL A 1 97 ? 0.744 3.511 9.489 1.00 94.12 97 VAL A N 1
ATOM 758 C CA . VAL A 1 97 ? 0.244 2.430 8.634 1.00 94.12 97 VAL A CA 1
ATOM 759 C C . VAL A 1 97 ? 0.114 2.904 7.189 1.00 94.12 97 VAL A C 1
ATOM 761 O O . VAL A 1 97 ? -0.234 4.057 6.923 1.00 94.12 97 VAL A O 1
ATOM 764 N N . ALA A 1 98 ? 0.393 2.000 6.251 1.00 95.50 98 ALA A N 1
ATOM 765 C CA . ALA A 1 98 ? 0.272 2.268 4.829 1.00 95.50 98 ALA A CA 1
ATOM 766 C C . ALA A 1 98 ? -0.206 1.039 4.055 1.00 95.50 98 ALA A C 1
ATOM 768 O O . ALA A 1 98 ? 0.158 -0.093 4.378 1.00 95.50 98 ALA A O 1
ATOM 769 N N . LEU A 1 99 ? -0.965 1.288 2.993 1.00 96.38 99 LEU A N 1
ATOM 770 C CA . LEU A 1 99 ? -1.270 0.333 1.939 1.00 96.38 99 LEU A CA 1
ATOM 771 C C . LEU A 1 99 ? -0.548 0.787 0.669 1.00 96.38 99 LEU A C 1
ATOM 773 O O . LEU A 1 99 ? -0.606 1.961 0.312 1.00 96.38 99 LEU A O 1
ATOM 777 N N . LYS A 1 100 ? 0.168 -0.125 0.004 1.00 95.25 100 LYS A N 1
ATOM 778 C CA . LYS A 1 100 ? 0.998 0.220 -1.154 1.00 95.25 100 LYS A CA 1
ATOM 779 C C . LYS A 1 100 ? 0.820 -0.738 -2.329 1.00 95.25 100 LYS A C 1
ATOM 781 O O . LYS A 1 100 ? 0.924 -1.952 -2.156 1.00 95.25 100 LYS A O 1
ATOM 786 N N . GLY A 1 101 ? 0.636 -0.189 -3.526 1.00 94.50 101 GLY A N 1
ATOM 787 C CA . GLY A 1 101 ? 0.743 -0.914 -4.790 1.00 94.50 101 GLY A CA 1
ATOM 788 C C . GLY A 1 101 ? 2.194 -1.240 -5.144 1.00 94.50 101 GLY A C 1
ATOM 789 O O . GLY A 1 101 ? 3.140 -0.755 -4.518 1.00 94.50 101 GLY A O 1
ATOM 790 N N . ASN A 1 102 ? 2.406 -2.114 -6.123 1.00 92.94 102 ASN A N 1
ATOM 791 C CA . ASN A 1 102 ? 3.763 -2.461 -6.539 1.00 92.94 102 ASN A CA 1
ATOM 792 C C . ASN A 1 102 ? 4.446 -1.251 -7.190 1.00 92.94 102 ASN A C 1
ATOM 794 O O . ASN A 1 102 ? 3.829 -0.616 -8.026 1.00 92.94 102 ASN A O 1
ATOM 798 N N . ILE A 1 103 ? 5.700 -0.952 -6.843 1.00 92.12 103 ILE A N 1
ATOM 799 C CA . ILE A 1 103 ? 6.476 0.086 -7.538 1.00 92.12 103 ILE A CA 1
ATOM 800 C C . ILE A 1 103 ? 7.446 -0.649 -8.455 1.00 92.12 103 ILE A C 1
ATOM 802 O O . ILE A 1 103 ? 8.266 -1.435 -7.966 1.00 92.12 103 ILE A O 1
ATOM 806 N N . ALA A 1 104 ? 7.323 -0.448 -9.762 1.00 88.12 104 ALA A N 1
ATOM 807 C CA . ALA A 1 104 ? 8.184 -1.081 -10.745 1.00 88.12 104 ALA A CA 1
ATOM 808 C C . ALA A 1 104 ? 9.629 -0.600 -10.546 1.00 88.12 104 ALA A C 1
ATOM 810 O O . ALA A 1 104 ? 9.891 0.584 -10.353 1.00 88.12 104 ALA A O 1
ATOM 811 N N . SER A 1 105 ? 10.578 -1.534 -10.571 1.00 82.62 105 SER A N 1
ATOM 812 C CA . SER A 1 105 ? 12.003 -1.221 -10.495 1.00 82.62 105 SER A CA 1
ATOM 813 C C . SER A 1 105 ? 12.682 -1.787 -11.726 1.00 82.62 105 SER A C 1
ATOM 815 O O . SER A 1 105 ? 12.622 -2.993 -11.951 1.00 82.62 105 SER A O 1
ATOM 817 N N . GLN A 1 106 ? 13.322 -0.925 -12.516 1.00 70.75 106 GLN A N 1
ATOM 818 C CA . GLN A 1 106 ? 14.068 -1.355 -13.703 1.00 70.75 106 GLN A CA 1
ATOM 819 C C . GLN A 1 106 ? 15.377 -2.067 -13.323 1.00 70.75 106 GLN A C 1
ATOM 821 O O . GLN A 1 106 ? 15.820 -2.962 -14.032 1.00 70.75 106 GLN A O 1
ATOM 826 N N . ASN A 1 107 ? 15.955 -1.718 -12.167 1.00 66.88 107 ASN A N 1
ATOM 827 C CA . ASN A 1 107 ? 17.231 -2.251 -11.687 1.00 66.88 107 ASN A CA 1
ATOM 828 C C . ASN A 1 107 ? 17.061 -2.987 -10.349 1.00 66.88 107 ASN A C 1
ATOM 830 O O . ASN A 1 107 ? 16.246 -2.597 -9.508 1.00 66.88 107 ASN A O 1
ATOM 834 N N . THR A 1 108 ? 17.861 -4.030 -10.122 1.00 62.91 108 THR A N 1
ATOM 835 C CA . THR A 1 108 ? 17.876 -4.819 -8.874 1.00 62.91 108 THR A CA 1
ATOM 836 C C . THR A 1 108 ? 18.558 -4.101 -7.709 1.00 62.91 108 THR A C 1
ATOM 838 O O . THR A 1 108 ? 18.216 -4.356 -6.557 1.00 62.91 108 THR A O 1
ATOM 841 N N . THR A 1 109 ? 19.491 -3.188 -7.984 1.00 62.25 109 THR A N 1
ATOM 842 C CA . THR A 1 109 ? 20.332 -2.534 -6.966 1.00 62.25 109 THR A CA 1
ATOM 843 C C . THR A 1 109 ? 19.658 -1.354 -6.261 1.00 62.25 109 THR A C 1
ATOM 845 O O . THR A 1 109 ? 19.834 -1.199 -5.058 1.00 62.25 109 THR A O 1
ATOM 848 N N . ASN A 1 110 ? 18.828 -0.570 -6.960 1.00 70.12 110 ASN A N 1
ATOM 849 C CA . ASN A 1 110 ? 18.206 0.657 -6.436 1.00 70.12 110 ASN A CA 1
ATOM 850 C C . ASN A 1 110 ? 16.670 0.589 -6.440 1.00 70.12 110 ASN A C 1
ATOM 852 O O . ASN A 1 110 ? 15.989 1.484 -6.933 1.00 70.12 110 ASN A O 1
ATOM 856 N N . SER A 1 111 ? 16.098 -0.491 -5.905 1.00 85.94 111 SER A N 1
ATOM 857 C CA . SER A 1 111 ? 14.640 -0.621 -5.834 1.00 85.94 111 SER A CA 1
ATOM 858 C C . SER A 1 111 ? 14.049 0.269 -4.737 1.00 85.94 111 SER A C 1
ATOM 860 O O . SER A 1 111 ? 14.300 0.051 -3.546 1.00 85.94 111 SER A O 1
ATOM 862 N N . LEU A 1 112 ? 13.148 1.181 -5.120 1.00 89.06 112 LEU A N 1
ATOM 863 C CA . LEU A 1 112 ? 12.363 2.013 -4.194 1.00 89.06 112 LEU A CA 1
ATOM 864 C C . LEU A 1 112 ? 11.634 1.181 -3.129 1.00 89.06 112 LEU A C 1
ATOM 866 O O . LEU A 1 112 ? 11.496 1.609 -1.987 1.00 89.06 112 LEU A O 1
ATOM 870 N N . ASN A 1 113 ? 11.228 -0.051 -3.457 1.00 91.75 113 ASN A N 1
ATOM 871 C CA . ASN A 1 113 ? 10.606 -0.960 -2.490 1.00 91.75 113 ASN A CA 1
ATOM 872 C C . ASN A 1 113 ? 11.550 -1.365 -1.353 1.00 91.75 113 ASN A C 1
ATOM 874 O O . ASN A 1 113 ? 11.103 -1.528 -0.219 1.00 91.75 113 ASN A O 1
ATOM 878 N N . VAL A 1 114 ? 12.835 -1.563 -1.658 1.00 91.56 114 VAL A N 1
ATOM 879 C CA . VAL A 1 114 ? 13.851 -1.913 -0.659 1.00 91.56 114 VAL A CA 1
ATOM 880 C C . VAL A 1 114 ? 14.160 -0.674 0.167 1.00 91.56 114 VAL A C 1
ATOM 882 O O . VAL A 1 114 ? 14.135 -0.742 1.393 1.00 91.56 114 VAL A O 1
ATOM 885 N N . LEU A 1 115 ? 14.323 0.474 -0.495 1.00 92.31 115 LEU A N 1
ATOM 886 C CA . LEU A 1 115 ? 14.570 1.748 0.171 1.00 92.31 115 LEU A CA 1
ATOM 887 C C . LEU A 1 115 ? 13.446 2.116 1.151 1.00 92.31 115 LEU A C 1
ATOM 889 O O . LEU A 1 115 ? 13.745 2.516 2.273 1.00 92.31 115 LEU A O 1
ATOM 893 N N . LEU A 1 116 ? 12.172 1.914 0.785 1.00 93.25 116 LEU A N 1
ATOM 894 C CA . LEU A 1 116 ? 11.030 2.112 1.689 1.00 93.25 116 LEU A CA 1
ATOM 895 C C . LEU A 1 116 ? 11.154 1.256 2.952 1.00 93.25 116 LEU A C 1
ATOM 897 O O . LEU A 1 116 ? 10.990 1.770 4.056 1.00 93.25 116 LEU A O 1
ATOM 901 N N . ARG A 1 117 ? 11.464 -0.039 2.807 1.00 94.75 117 ARG A N 1
ATOM 902 C CA . ARG A 1 117 ? 11.603 -0.955 3.951 1.00 94.75 117 ARG A CA 1
ATOM 903 C C . ARG A 1 117 ? 12.753 -0.532 4.857 1.00 94.75 117 ARG A C 1
ATOM 905 O O . ARG A 1 117 ? 12.561 -0.462 6.066 1.00 94.75 117 ARG A O 1
ATOM 912 N N . THR A 1 118 ? 13.901 -0.178 4.282 1.00 93.88 118 THR A N 1
ATOM 913 C CA . THR A 1 118 ? 15.072 0.286 5.038 1.00 93.88 118 THR A CA 1
ATOM 914 C C . THR A 1 118 ? 14.790 1.608 5.757 1.00 93.88 118 THR A C 1
ATOM 916 O O . THR A 1 118 ? 15.037 1.724 6.953 1.00 93.88 118 THR A O 1
ATOM 919 N N . ARG A 1 119 ? 14.200 2.598 5.072 1.00 94.88 119 ARG A N 1
ATOM 920 C CA . ARG A 1 119 ? 13.892 3.928 5.637 1.00 94.88 119 ARG A CA 1
ATOM 921 C C . ARG A 1 119 ? 12.829 3.903 6.732 1.00 94.88 119 ARG A C 1
ATOM 923 O O . ARG A 1 119 ? 12.839 4.762 7.617 1.00 94.88 119 ARG A O 1
ATOM 930 N N . LEU A 1 120 ? 11.915 2.940 6.663 1.00 94.94 120 LEU A N 1
ATOM 931 C CA . LEU A 1 120 ? 10.872 2.711 7.661 1.00 94.94 120 LEU A CA 1
ATOM 932 C C . LEU A 1 120 ? 11.277 1.672 8.720 1.00 94.94 120 LEU A C 1
ATOM 934 O O . LEU A 1 120 ? 10.489 1.402 9.620 1.00 94.94 120 LEU A O 1
ATOM 938 N N . ASN A 1 121 ? 12.490 1.113 8.633 1.00 95.44 121 ASN A N 1
ATOM 939 C CA . ASN A 1 121 ? 12.989 0.050 9.508 1.00 95.44 121 ASN A CA 1
ATOM 940 C C . ASN A 1 121 ? 12.038 -1.168 9.598 1.00 95.44 121 ASN A C 1
ATOM 942 O O . ASN A 1 121 ? 11.794 -1.726 10.669 1.00 95.44 121 ASN A O 1
ATOM 946 N N . LEU A 1 122 ? 11.465 -1.572 8.458 1.00 95.25 122 LEU A N 1
ATOM 947 C CA . LEU A 1 122 ? 10.566 -2.722 8.336 1.00 95.25 122 LEU A CA 1
ATOM 948 C C . LEU A 1 122 ? 11.385 -4.007 8.170 1.00 95.25 122 LEU A C 1
ATOM 950 O O . LEU A 1 122 ? 11.691 -4.423 7.053 1.00 95.25 122 LEU A O 1
ATOM 954 N N . PHE A 1 123 ? 11.747 -4.630 9.288 1.00 95.12 123 PHE A N 1
ATOM 955 C CA . PHE A 1 123 ? 12.608 -5.819 9.303 1.00 95.12 123 PHE A CA 1
ATOM 956 C C . PHE A 1 123 ? 11.859 -7.141 9.060 1.00 95.12 123 PHE A C 1
ATOM 958 O O . PHE A 1 123 ? 12.455 -8.108 8.594 1.00 95.12 123 PHE A O 1
ATOM 965 N N . ALA A 1 124 ? 10.560 -7.204 9.370 1.00 96.38 124 ALA A N 1
ATOM 966 C CA . ALA A 1 124 ? 9.756 -8.416 9.240 1.00 96.38 124 ALA A CA 1
ATOM 967 C C . ALA A 1 124 ? 8.836 -8.346 8.015 1.00 96.38 124 ALA A C 1
ATOM 969 O O . ALA A 1 124 ? 8.017 -7.436 7.890 1.00 96.38 124 ALA A O 1
ATOM 970 N N . ASN A 1 125 ? 8.935 -9.348 7.139 1.00 95.56 125 ASN A N 1
ATOM 971 C CA . ASN A 1 125 ? 8.004 -9.566 6.036 1.00 95.56 125 ASN A CA 1
ATOM 972 C C . ASN A 1 125 ? 7.210 -10.849 6.293 1.00 95.56 125 ASN A C 1
ATOM 974 O O . ASN A 1 125 ? 7.789 -11.932 6.357 1.00 95.56 125 ASN A O 1
ATOM 978 N N . VAL A 1 126 ? 5.891 -10.730 6.435 1.00 96.31 126 VAL A N 1
ATOM 979 C CA . VAL A 1 126 ? 5.007 -11.859 6.742 1.00 96.31 126 VAL A CA 1
ATOM 980 C C . VAL A 1 126 ? 4.115 -12.134 5.539 1.00 96.31 126 VAL A C 1
ATOM 982 O O . VAL A 1 126 ? 3.375 -11.259 5.098 1.00 96.31 126 VAL A O 1
ATOM 985 N N . VAL A 1 127 ? 4.155 -13.368 5.032 1.00 97.12 127 VAL A N 1
ATOM 986 C CA . VAL A 1 127 ? 3.313 -13.826 3.920 1.00 97.12 127 VAL A CA 1
ATOM 987 C C . VAL A 1 127 ? 2.418 -14.953 4.410 1.00 97.12 127 VAL A C 1
ATOM 989 O O . VAL A 1 127 ? 2.891 -15.938 4.974 1.00 97.12 127 VAL A O 1
ATOM 992 N N . ARG A 1 128 ? 1.108 -14.809 4.196 1.00 95.94 128 ARG A N 1
ATOM 993 C CA . ARG A 1 128 ? 0.129 -15.836 4.550 1.00 95.94 128 ARG A CA 1
ATOM 994 C C . ARG A 1 128 ? -0.317 -16.591 3.305 1.00 95.94 128 ARG A C 1
ATOM 996 O O . ARG A 1 128 ? -1.084 -16.059 2.510 1.00 95.94 128 ARG A O 1
ATOM 1003 N N . CYS A 1 129 ? 0.090 -17.849 3.196 1.00 94.44 129 CYS A N 1
ATOM 1004 C CA . CYS A 1 129 ? -0.374 -18.755 2.149 1.00 94.44 129 CYS A CA 1
ATOM 1005 C C . CYS A 1 129 ? -1.572 -19.565 2.664 1.00 94.44 129 CYS A C 1
ATOM 1007 O O . CYS A 1 129 ? -1.476 -20.241 3.689 1.00 94.44 129 CYS A O 1
ATOM 1009 N N . LYS A 1 130 ? -2.716 -19.467 1.982 1.00 93.44 130 LYS A N 1
ATOM 1010 C CA . LYS A 1 130 ? -3.919 -20.266 2.244 1.00 93.44 130 LYS A CA 1
ATOM 1011 C C . LYS A 1 130 ? -4.518 -20.713 0.919 1.00 93.44 130 LYS A C 1
ATOM 1013 O O . LYS A 1 130 ? -4.727 -19.873 0.047 1.00 93.44 130 LYS A O 1
ATOM 1018 N N . THR A 1 131 ? -4.831 -21.998 0.805 1.00 94.81 131 THR A N 1
ATOM 1019 C CA . THR A 1 131 ? -5.530 -22.546 -0.360 1.00 94.81 131 THR A CA 1
ATOM 1020 C C . THR A 1 131 ? -6.950 -21.984 -0.417 1.00 94.81 131 THR A C 1
ATOM 1022 O O . THR A 1 131 ? -7.669 -21.982 0.586 1.00 94.81 131 THR A O 1
ATOM 1025 N N . ASN A 1 132 ? -7.345 -21.470 -1.582 1.00 94.56 132 ASN A N 1
ATOM 1026 C CA . ASN A 1 132 ? -8.719 -21.059 -1.845 1.00 94.56 132 ASN A CA 1
ATOM 1027 C C . ASN A 1 132 ? -9.494 -22.285 -2.357 1.00 94.56 132 ASN A C 1
ATOM 1029 O O . ASN A 1 132 ? -9.128 -22.795 -3.412 1.00 94.56 132 ASN A O 1
ATOM 1033 N N . PRO A 1 133 ? -10.559 -22.746 -1.673 1.00 93.19 133 PRO A N 1
ATOM 1034 C CA . PRO A 1 133 ? -11.275 -23.966 -2.056 1.00 93.19 133 PRO A CA 1
ATOM 1035 C C . PRO A 1 133 ? -11.922 -23.897 -3.447 1.00 93.19 133 PRO A C 1
ATOM 1037 O O . PRO A 1 133 ? -12.212 -24.936 -4.028 1.00 93.19 133 PRO A O 1
ATOM 1040 N N . VAL A 1 134 ? -12.161 -22.693 -3.979 1.00 97.06 134 VAL A N 1
ATOM 1041 C CA . VAL A 1 134 ? -12.792 -22.491 -5.293 1.00 97.06 134 VAL A CA 1
ATOM 1042 C C . VAL A 1 134 ? -11.773 -22.532 -6.434 1.00 97.06 134 VAL A C 1
ATOM 1044 O O . VAL A 1 134 ? -12.139 -22.816 -7.571 1.00 97.06 134 VAL A O 1
ATOM 1047 N N . VAL A 1 135 ? -10.498 -22.246 -6.159 1.00 96.12 135 VAL A N 1
ATOM 1048 C CA . VAL A 1 135 ? -9.457 -22.197 -7.192 1.00 96.12 135 VAL A CA 1
ATOM 1049 C C . VAL A 1 135 ? -8.717 -23.534 -7.186 1.00 96.12 135 VAL A C 1
ATOM 1051 O O . VAL A 1 135 ? -7.961 -23.780 -6.247 1.00 96.12 135 VAL A O 1
ATOM 1054 N N . PRO A 1 136 ? -8.907 -24.403 -8.197 1.00 93.38 136 PRO A N 1
ATOM 1055 C CA . PRO A 1 136 ? -8.213 -25.679 -8.242 1.00 93.38 136 PRO A CA 1
ATOM 1056 C C . PRO A 1 136 ? -6.713 -25.437 -8.421 1.00 93.38 136 PRO A C 1
ATOM 1058 O O . PRO A 1 136 ? -6.262 -24.889 -9.427 1.00 93.38 136 PRO A O 1
ATOM 1061 N N . THR A 1 137 ? -5.934 -25.855 -7.432 1.00 94.88 137 THR A N 1
ATOM 1062 C CA . THR A 1 137 ? -4.472 -25.860 -7.463 1.00 94.88 137 THR A CA 1
ATOM 1063 C C . THR A 1 137 ? -3.970 -27.284 -7.292 1.00 94.88 137 THR A C 1
ATOM 1065 O O . THR A 1 137 ? -4.695 -28.173 -6.849 1.00 94.88 137 THR A O 1
ATOM 1068 N N . ARG A 1 138 ? -2.713 -27.529 -7.671 1.00 93.50 138 ARG A N 1
ATOM 1069 C CA . ARG A 1 138 ? -2.094 -28.846 -7.470 1.00 93.50 138 ARG A CA 1
ATOM 1070 C C . ARG A 1 138 ? -1.998 -29.222 -5.981 1.00 93.50 138 ARG A C 1
ATOM 1072 O O . ARG A 1 138 ? -2.113 -30.403 -5.670 1.00 93.50 138 ARG A O 1
ATOM 1079 N N . HIS A 1 139 ? -1.753 -28.231 -5.115 1.00 81.50 139 HIS A N 1
ATOM 1080 C CA . HIS A 1 139 ? -1.598 -28.339 -3.657 1.00 81.50 139 HIS A CA 1
ATOM 1081 C C . HIS A 1 139 ? -2.413 -27.258 -2.954 1.00 81.50 139 HIS A C 1
ATOM 1083 O O . HIS A 1 139 ? -2.502 -26.150 -3.539 1.00 81.50 139 HIS A O 1
#

Foldseek 3Di:
DDDDDDDDPDDPPPPPPPPPPPPPPPPPDCLQDDDPNAAEAEEAQEDDCRVVVSVVVVVVCVVVVPRYDYDYQDDEQVPDDPVSLVVSLVSCVNRVHYDHDYHDDPDPPDDSVVVSCVSNVVPDDDDDDDDDPVDDDPD